Protein AF-A0A1L9SF05-F1 (afdb_monomer_lite)

Foldseek 3Di:
DDDDPPPPPDDPDDPPEVVNVVVPPPPPPPDDPPPPPVVVVVVPDDPDDDDDDDDDQQFFKKKWAWDDDDPAIATQKIWTDGPDCPVPPIDIDGYHDPPRIDMDGCVPWGFFFWWFQDDDPHTAWIWTQTPVGIHDIDGDHDPVTDIDTDGHPDDPPD

Organism: NCBI:txid1073090

Sequence (158 aa):
MRAPDATVQMQPKLVLYWKEAERHQCYRDEDICHDCKLCRFWEEDDIEFTQKVQFPSLAVKIIVSMLQWEEETYLTGLELIHQNRLTTPNTLIGYQVPGRQETVDLKGRYLQGFIVNAGYRGIHAIRPVTDKEELHWIGRPQEAERYVSLLSTHSPFK

pLDDT: mean 71.79, std 21.33, range [26.06, 95.38]

Secondary structure (DSSP, 8-state):
-PPP-------------HHHHHHT-----SS--TT-TTGGGTTT------------TTEEEEEEEEEEETTEEEEEEEEEEES-TTTSPPEEEE---TT-EEEEE-TTPPEEEEEEEEETTEEEEEEEEESS-B---EE---TTSEEEEEE-S--S--

Radius of gyration: 18.47 Å; chains: 1; bounding box: 44×30×65 Å

Structure (mmCIF, N/CA/C/O backbone):
data_AF-A0A1L9SF05-F1
#
_entry.id   AF-A0A1L9SF05-F1
#
loop_
_atom_site.group_PDB
_atom_site.id
_atom_site.type_symbol
_atom_site.label_atom_id
_atom_site.label_alt_id
_atom_site.label_comp_id
_atom_site.label_asym_id
_atom_site.label_entity_id
_atom_site.label_seq_id
_atom_site.pdbx_PDB_ins_code
_atom_site.Cartn_x
_atom_site.Cartn_y
_atom_site.Cartn_z
_atom_site.occupancy
_atom_site.B_iso_or_equiv
_atom_site.auth_seq_id
_atom_site.auth_comp_id
_atom_site.auth_asym_id
_atom_site.auth_atom_id
_atom_site.pdbx_PDB_model_num
ATOM 1 N N . MET A 1 1 ? 23.677 -6.087 39.397 1.00 38.56 1 MET A N 1
ATOM 2 C CA . MET A 1 1 ? 24.017 -6.217 37.964 1.00 38.56 1 MET A CA 1
ATOM 3 C C . MET A 1 1 ? 22.844 -5.660 37.168 1.00 38.56 1 MET A C 1
ATOM 5 O O . MET A 1 1 ? 21.746 -6.170 37.336 1.00 38.56 1 MET A O 1
ATOM 9 N N . ARG A 1 2 ? 23.024 -4.555 36.430 1.00 36.41 2 ARG A N 1
ATOM 10 C CA . ARG A 1 2 ? 21.990 -3.972 35.551 1.00 36.41 2 ARG A CA 1
ATOM 11 C C . ARG A 1 2 ? 22.196 -4.522 34.141 1.00 36.41 2 ARG A C 1
ATOM 13 O O . ARG A 1 2 ? 23.321 -4.484 33.653 1.00 36.41 2 ARG A O 1
ATOM 20 N N . ALA A 1 3 ? 21.134 -5.039 33.532 1.00 31.78 3 ALA A N 1
ATOM 21 C CA . ALA A 1 3 ? 21.129 -5.406 32.121 1.00 31.78 3 ALA A CA 1
ATOM 22 C C . ALA A 1 3 ? 21.342 -4.149 31.253 1.00 31.78 3 ALA A C 1
ATOM 24 O O . ALA A 1 3 ? 20.863 -3.077 31.639 1.00 31.78 3 ALA A O 1
ATOM 25 N N . PRO A 1 4 ? 22.057 -4.241 30.119 1.00 33.97 4 PRO A N 1
ATOM 26 C CA . PRO A 1 4 ? 22.160 -3.130 29.190 1.00 33.97 4 PRO A CA 1
ATOM 27 C C . PRO A 1 4 ? 20.812 -2.924 28.491 1.00 33.97 4 PRO A C 1
ATOM 29 O O . PRO A 1 4 ? 20.285 -3.820 27.834 1.00 33.97 4 PRO A O 1
ATOM 32 N N . ASP A 1 5 ? 20.272 -1.724 28.671 1.00 36.44 5 ASP A N 1
ATOM 33 C CA . ASP A 1 5 ? 19.088 -1.205 27.999 1.00 36.44 5 ASP A CA 1
ATOM 34 C C . ASP A 1 5 ? 19.461 -0.872 26.546 1.00 36.44 5 ASP A C 1
ATOM 36 O O . ASP A 1 5 ? 19.979 0.202 26.233 1.00 36.44 5 ASP A O 1
ATOM 40 N N . ALA A 1 6 ? 19.312 -1.854 25.657 1.00 31.19 6 ALA A N 1
ATOM 41 C CA . ALA A 1 6 ? 19.576 -1.696 24.233 1.00 31.19 6 ALA A CA 1
ATOM 42 C C . ALA A 1 6 ? 18.343 -1.113 23.532 1.00 31.19 6 ALA A C 1
ATOM 44 O O . ALA A 1 6 ? 17.694 -1.770 22.717 1.00 31.19 6 ALA A O 1
ATOM 45 N N . THR A 1 7 ? 18.032 0.149 23.822 1.00 29.03 7 THR A N 1
ATOM 46 C CA . THR A 1 7 ? 17.186 0.965 22.942 1.00 29.03 7 THR A CA 1
ATOM 47 C C . THR A 1 7 ? 17.966 1.240 21.658 1.00 29.03 7 THR A C 1
ATOM 49 O O . THR A 1 7 ? 18.677 2.235 21.530 1.00 29.03 7 THR A O 1
ATOM 52 N N . VAL A 1 8 ? 17.874 0.324 20.693 1.00 30.45 8 VAL A N 1
ATOM 53 C CA . VAL A 1 8 ? 18.334 0.570 19.325 1.00 30.45 8 VAL A CA 1
ATOM 54 C C . VAL A 1 8 ? 17.354 1.562 18.702 1.00 30.45 8 VAL A C 1
ATOM 56 O O . VAL A 1 8 ? 16.314 1.184 18.166 1.00 30.45 8 VAL A O 1
ATOM 59 N N . GLN A 1 9 ? 17.668 2.854 18.800 1.00 29.12 9 GLN A N 1
ATOM 60 C CA . GLN A 1 9 ? 17.054 3.861 17.943 1.00 29.12 9 GLN A CA 1
ATOM 61 C C . GLN A 1 9 ? 17.504 3.578 16.508 1.00 29.12 9 GLN A C 1
ATOM 63 O O . GLN A 1 9 ? 18.633 3.879 16.122 1.00 29.12 9 GLN A O 1
ATOM 68 N N . MET A 1 10 ? 16.625 2.958 15.719 1.00 26.06 10 MET A N 1
ATOM 69 C CA . MET A 1 10 ? 16.824 2.852 14.279 1.00 26.06 10 MET A CA 1
ATOM 70 C C . MET A 1 10 ? 16.727 4.258 13.691 1.00 26.06 10 MET A C 1
ATOM 72 O O . MET A 1 10 ? 15.668 4.885 13.723 1.00 26.06 10 MET A O 1
ATOM 76 N N . GLN A 1 11 ? 17.845 4.763 13.174 1.00 26.62 11 GLN A N 1
ATOM 77 C CA . GLN A 1 11 ? 17.827 5.971 12.364 1.00 26.62 11 GLN A CA 1
ATOM 78 C C . GLN A 1 11 ? 17.012 5.689 11.093 1.00 26.62 11 GLN A C 1
ATOM 80 O O . GLN A 1 11 ? 17.248 4.659 10.454 1.00 26.62 11 GLN A O 1
ATOM 85 N N . PRO A 1 12 ? 16.059 6.556 10.708 1.00 31.19 12 PRO A N 1
ATOM 86 C CA . PRO A 1 12 ? 15.381 6.428 9.427 1.00 31.19 12 PRO A CA 1
ATOM 87 C C . PRO A 1 12 ? 16.431 6.577 8.322 1.00 31.19 12 PRO A C 1
ATOM 89 O O . PRO A 1 12 ? 16.943 7.665 8.061 1.00 31.19 12 PRO A O 1
ATOM 92 N N . LYS A 1 13 ? 16.806 5.453 7.712 1.00 41.16 13 LYS A N 1
ATOM 93 C CA . LYS A 1 13 ? 17.724 5.423 6.577 1.00 41.16 13 LYS A CA 1
ATOM 94 C C . LYS A 1 13 ? 16.946 5.971 5.378 1.00 41.16 13 LYS A C 1
ATOM 96 O O . LYS A 1 13 ? 15.992 5.332 4.962 1.00 41.16 13 LYS A O 1
ATOM 101 N N . LEU A 1 14 ? 17.327 7.177 4.941 1.00 41.16 14 LEU A N 1
ATOM 102 C CA . LEU A 1 14 ? 16.878 7.929 3.757 1.00 41.16 14 LEU A CA 1
ATOM 103 C C . LEU A 1 14 ? 15.402 7.755 3.356 1.00 41.16 14 LEU A C 1
ATOM 105 O O . LEU A 1 14 ? 15.003 6.758 2.766 1.00 41.16 14 LEU A O 1
ATOM 109 N N . VAL A 1 15 ? 14.610 8.809 3.566 1.00 43.03 15 VAL A N 1
ATOM 110 C CA . VAL A 1 15 ? 13.360 8.994 2.819 1.00 43.03 15 VAL A CA 1
ATOM 111 C C . VAL A 1 15 ? 13.741 9.111 1.344 1.00 43.03 15 VAL A C 1
ATOM 113 O O . VAL A 1 15 ? 14.274 10.140 0.934 1.00 43.03 15 VAL A O 1
ATOM 116 N N . LEU A 1 16 ? 13.522 8.053 0.562 1.00 48.50 16 LEU A N 1
ATOM 117 C CA . LEU A 1 16 ? 13.689 8.101 -0.887 1.00 48.50 16 LEU A CA 1
ATOM 118 C C . LEU A 1 16 ? 12.661 9.090 -1.439 1.00 48.50 16 LEU A C 1
ATOM 120 O O . LEU A 1 16 ? 11.455 8.832 -1.430 1.00 48.50 16 LEU A O 1
ATOM 124 N N . TYR A 1 17 ? 13.128 10.257 -1.879 1.00 55.56 17 TYR A N 1
ATOM 125 C CA . TYR A 1 17 ? 12.264 11.219 -2.540 1.00 55.56 17 TYR A CA 1
ATOM 126 C C . TYR A 1 17 ? 11.927 10.679 -3.926 1.00 55.56 17 TYR A C 1
ATOM 128 O O . TYR A 1 17 ? 12.812 10.365 -4.716 1.00 55.56 17 TYR A O 1
ATOM 136 N N . TRP A 1 18 ? 10.641 10.623 -4.265 1.00 49.56 18 TRP A N 1
ATOM 137 C CA . TRP A 1 18 ? 10.187 10.143 -5.574 1.00 49.56 18 TRP A CA 1
ATOM 138 C C . TRP A 1 18 ? 10.841 10.877 -6.752 1.00 49.56 18 TRP A C 1
ATOM 140 O O . TRP A 1 18 ? 11.011 10.287 -7.807 1.00 49.56 18 TRP A O 1
ATOM 150 N N . LYS A 1 19 ? 11.254 12.142 -6.571 1.00 47.16 19 LYS A N 1
ATOM 151 C CA . LYS A 1 19 ? 11.990 12.918 -7.584 1.00 47.16 19 LYS A CA 1
ATOM 152 C C . LYS A 1 19 ? 13.406 12.409 -7.822 1.00 47.16 19 LYS A C 1
ATOM 154 O O . LYS A 1 19 ? 13.938 12.606 -8.907 1.00 47.16 19 LYS A O 1
ATOM 159 N N . GLU A 1 20 ? 14.035 11.816 -6.815 1.00 54.19 20 GLU A N 1
ATOM 160 C CA . GLU A 1 20 ? 15.304 11.115 -6.994 1.00 54.19 20 GLU A CA 1
ATOM 161 C C . GLU A 1 20 ? 15.018 9.831 -7.775 1.00 54.19 20 GLU A C 1
ATOM 163 O O . GLU A 1 20 ? 15.521 9.690 -8.882 1.00 54.19 20 GLU A O 1
ATOM 168 N N . ALA A 1 21 ? 14.074 8.999 -7.321 1.00 50.03 21 ALA A N 1
ATOM 169 C CA . ALA A 1 21 ? 13.672 7.774 -8.024 1.00 50.03 21 ALA A CA 1
ATOM 170 C C . ALA A 1 21 ? 13.247 7.996 -9.497 1.00 50.03 21 ALA A C 1
ATOM 172 O O . ALA A 1 21 ? 13.621 7.218 -10.368 1.00 50.03 21 ALA A O 1
ATOM 173 N N . GLU A 1 22 ? 12.518 9.073 -9.805 1.00 49.53 22 GLU A N 1
ATOM 174 C CA . GLU A 1 22 ? 12.077 9.414 -11.166 1.00 49.53 22 GLU A CA 1
ATOM 175 C C . GLU A 1 22 ? 13.229 9.921 -12.047 1.00 49.53 22 GLU A C 1
ATOM 177 O O . GLU A 1 22 ? 13.329 9.548 -13.213 1.00 49.53 22 GLU A O 1
ATOM 182 N N . ARG A 1 23 ? 14.169 10.700 -11.490 1.00 51.16 23 ARG A N 1
ATOM 183 C CA . ARG A 1 23 ? 15.414 11.067 -12.195 1.00 51.16 23 ARG A CA 1
ATOM 184 C C . ARG A 1 23 ? 16.301 9.856 -12.495 1.00 51.16 23 ARG A C 1
ATOM 186 O O . ARG A 1 23 ? 17.227 9.976 -13.293 1.00 51.16 23 ARG A O 1
ATOM 193 N N . HIS A 1 24 ? 16.045 8.722 -11.849 1.00 49.59 24 HIS A N 1
ATOM 194 C CA . HIS A 1 24 ? 16.765 7.464 -12.034 1.00 49.59 24 HIS A CA 1
ATOM 195 C C . HIS A 1 24 ? 16.074 6.507 -13.012 1.00 49.59 24 HIS A C 1
ATOM 197 O O . HIS A 1 24 ? 16.495 5.359 -13.129 1.00 49.59 24 HIS A O 1
ATOM 203 N N . GLN A 1 25 ? 15.068 6.969 -13.766 1.00 47.38 25 GLN A N 1
ATOM 204 C CA . GLN A 1 25 ? 14.593 6.278 -14.964 1.00 47.38 25 GLN A CA 1
ATOM 205 C C . GLN A 1 25 ? 15.678 6.362 -16.055 1.00 47.38 25 GLN A C 1
ATOM 207 O O . GLN A 1 25 ? 15.607 7.181 -16.968 1.00 47.38 25 GLN A O 1
ATOM 212 N N . CYS A 1 26 ? 16.738 5.556 -15.912 1.00 49.84 26 CYS A N 1
ATOM 213 C CA . CYS A 1 26 ? 17.734 5.303 -16.954 1.00 49.84 26 CYS A CA 1
ATOM 214 C C . CYS A 1 26 ? 16.951 4.702 -18.146 1.00 49.84 26 CYS A C 1
ATOM 216 O O . CYS A 1 26 ? 16.580 3.529 -18.114 1.00 49.84 26 CYS A O 1
ATOM 218 N N . TYR A 1 27 ? 16.620 5.524 -19.152 1.00 47.25 27 TYR A N 1
ATOM 219 C CA . TYR A 1 27 ? 16.002 5.056 -20.394 1.00 47.25 27 TYR A CA 1
ATOM 220 C C . TYR A 1 27 ? 16.953 4.041 -21.024 1.00 47.25 27 TYR A C 1
ATOM 222 O O . TYR A 1 27 ? 18.101 4.359 -21.325 1.00 47.25 27 TYR A O 1
ATOM 230 N N . ARG A 1 28 ? 16.474 2.809 -21.192 1.00 42.91 28 ARG A N 1
ATOM 231 C CA . ARG A 1 28 ? 17.134 1.749 -21.960 1.00 42.91 28 ARG A CA 1
ATOM 232 C C . ARG A 1 28 ? 16.995 2.026 -23.466 1.00 42.91 28 ARG A C 1
ATOM 234 O O . ARG A 1 28 ? 16.634 1.135 -24.217 1.00 42.91 28 ARG A O 1
ATOM 241 N N . ASP A 1 29 ? 17.246 3.254 -23.908 1.00 44.16 29 ASP A N 1
ATOM 242 C CA . ASP A 1 29 ? 17.631 3.425 -25.306 1.00 44.16 29 ASP A CA 1
ATOM 243 C C . ASP A 1 29 ? 19.092 2.992 -25.406 1.00 44.16 29 ASP A C 1
ATOM 245 O O . ASP A 1 29 ? 19.883 3.235 -24.496 1.00 44.16 29 ASP A O 1
ATOM 249 N N . GLU A 1 30 ? 19.406 2.255 -26.463 1.00 49.00 30 GLU A N 1
ATOM 250 C CA . GLU A 1 30 ? 20.530 1.321 -26.621 1.00 49.00 30 GLU A CA 1
ATOM 251 C C . GLU A 1 30 ? 21.951 1.914 -26.476 1.00 49.00 30 GLU A C 1
ATOM 253 O O . GLU A 1 30 ? 22.934 1.192 -26.621 1.00 49.00 30 GLU A O 1
ATOM 258 N N . ASP A 1 31 ? 22.082 3.179 -26.083 1.00 46.06 31 ASP A N 1
ATOM 259 C CA . ASP A 1 31 ? 23.341 3.840 -25.764 1.00 46.06 31 ASP A CA 1
ATOM 260 C C . ASP A 1 31 ? 23.485 4.042 -24.251 1.00 46.06 31 ASP A C 1
ATOM 262 O O . ASP A 1 31 ? 23.101 5.044 -2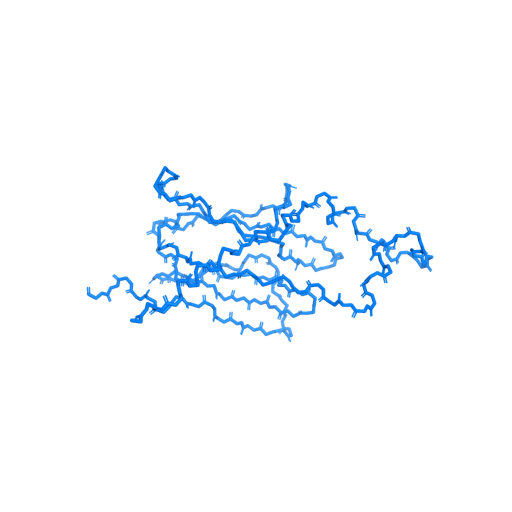3.650 1.00 46.06 31 ASP A O 1
ATOM 266 N N . ILE A 1 32 ? 24.049 3.002 -23.646 1.00 48.69 32 ILE A N 1
ATOM 267 C CA . ILE A 1 32 ? 24.717 2.916 -22.348 1.00 48.69 32 ILE A CA 1
ATOM 268 C C . ILE A 1 32 ? 24.745 4.229 -21.542 1.00 48.69 32 ILE A C 1
ATOM 270 O O . ILE A 1 32 ? 25.499 5.162 -21.831 1.00 48.69 32 ILE A O 1
ATOM 274 N N . CYS A 1 33 ? 24.005 4.252 -20.430 1.00 49.97 33 CYS A N 1
ATOM 275 C CA . CYS A 1 33 ? 24.065 5.316 -19.430 1.00 49.97 33 CYS A CA 1
ATOM 276 C C . CYS A 1 33 ? 25.397 5.269 -18.648 1.00 49.97 33 CYS A C 1
ATOM 278 O O . CYS A 1 33 ? 25.444 4.908 -17.473 1.00 49.97 33 CYS A O 1
ATOM 280 N N . HIS A 1 34 ? 26.505 5.611 -19.306 1.00 48.34 34 HIS A N 1
ATOM 281 C CA . HIS A 1 34 ? 27.848 5.585 -18.721 1.00 48.34 34 HIS A CA 1
ATOM 282 C C . HIS A 1 34 ? 28.090 6.690 -17.678 1.00 48.34 34 HIS A C 1
ATOM 284 O O . HIS A 1 34 ? 29.008 6.560 -16.868 1.00 48.34 34 HIS A O 1
ATOM 290 N N . ASP A 1 35 ? 27.263 7.740 -17.658 1.00 48.44 35 ASP A N 1
ATOM 291 C CA . ASP A 1 35 ? 27.476 8.928 -16.816 1.00 48.44 35 ASP A CA 1
ATOM 292 C C . ASP A 1 35 ? 26.553 9.029 -15.594 1.00 48.44 35 ASP A C 1
ATOM 294 O O . ASP A 1 35 ? 26.734 9.894 -14.729 1.00 48.44 35 ASP A O 1
ATOM 298 N N . CYS A 1 36 ? 25.587 8.119 -15.442 1.00 53.75 36 CYS A N 1
ATOM 299 C CA . CYS A 1 36 ? 24.856 8.037 -14.189 1.00 53.75 36 CYS A CA 1
ATOM 300 C C . CYS A 1 36 ? 25.739 7.318 -13.163 1.00 53.75 36 CYS A C 1
ATOM 302 O O . CYS A 1 36 ? 25.766 6.089 -13.091 1.00 53.75 36 CYS A O 1
ATOM 304 N N . LYS A 1 37 ? 26.437 8.095 -12.320 1.00 47.66 37 LYS A N 1
ATOM 305 C CA . LYS A 1 37 ? 27.180 7.582 -11.149 1.00 47.66 37 LYS A CA 1
ATOM 306 C C . LYS A 1 37 ? 26.370 6.590 -10.307 1.00 47.66 37 LYS A C 1
ATOM 308 O O . LYS A 1 37 ? 26.981 5.795 -9.609 1.00 47.66 37 LYS A O 1
ATOM 313 N N . LEU A 1 38 ? 25.036 6.640 -10.369 1.00 46.94 38 LEU A N 1
ATOM 314 C CA . LEU A 1 38 ? 24.129 5.725 -9.681 1.00 46.94 38 LEU A CA 1
ATOM 315 C C . LEU A 1 38 ? 23.802 4.462 -10.492 1.00 46.94 38 LEU A C 1
ATOM 317 O O . LEU A 1 38 ? 23.754 3.411 -9.878 1.00 46.94 38 LEU A O 1
ATOM 321 N N . CYS A 1 39 ? 23.678 4.499 -11.828 1.00 49.66 39 CYS A N 1
ATOM 322 C CA . CYS A 1 39 ? 23.447 3.279 -12.630 1.00 49.66 39 CYS A CA 1
ATOM 323 C C . CYS A 1 39 ? 24.678 2.332 -12.581 1.00 49.66 39 CYS A C 1
ATOM 325 O O . CYS A 1 39 ? 24.524 1.124 -12.709 1.00 49.66 39 CYS A O 1
ATOM 327 N N . ARG A 1 40 ? 25.876 2.840 -12.234 1.00 45.19 40 ARG A N 1
ATOM 328 C CA . ARG A 1 40 ? 27.069 2.022 -11.914 1.00 45.19 40 ARG A CA 1
ATOM 329 C C . ARG A 1 40 ? 26.996 1.270 -10.572 1.00 45.19 40 ARG A C 1
ATOM 331 O O . ARG A 1 40 ? 27.755 0.335 -10.379 1.00 45.19 40 ARG A O 1
ATOM 338 N N . PHE A 1 41 ? 26.112 1.674 -9.654 1.00 46.97 41 PHE A N 1
ATOM 339 C CA . PHE A 1 41 ? 25.862 0.954 -8.393 1.00 46.97 41 PHE A CA 1
ATOM 340 C C . PHE A 1 41 ? 24.811 -0.155 -8.541 1.00 46.97 41 PHE A C 1
ATOM 342 O O . PHE A 1 41 ? 24.641 -0.950 -7.625 1.00 46.97 41 PHE A O 1
ATOM 349 N N . TRP A 1 42 ? 24.096 -0.210 -9.670 1.00 46.66 42 TRP A N 1
ATOM 350 C CA . TRP A 1 42 ? 22.983 -1.145 -9.870 1.00 46.66 42 TRP A CA 1
ATOM 351 C C . TRP A 1 42 ? 23.435 -2.531 -10.347 1.00 46.66 42 TRP A C 1
ATOM 353 O O . TRP A 1 42 ? 22.612 -3.436 -10.419 1.00 46.66 42 TRP A O 1
ATOM 363 N N . GLU A 1 43 ? 24.717 -2.710 -10.679 1.00 45.53 43 GLU A N 1
ATOM 364 C CA . GLU A 1 43 ? 25.255 -4.018 -11.075 1.00 45.53 43 GLU A CA 1
ATOM 365 C C . GLU A 1 43 ? 25.733 -4.868 -9.891 1.00 45.53 43 GLU A C 1
ATOM 367 O O . GLU A 1 43 ? 25.908 -6.07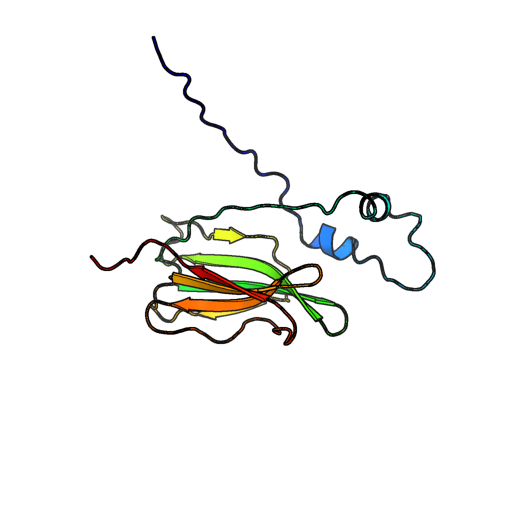0 -10.071 1.00 45.53 43 GLU A O 1
ATOM 372 N N . GLU A 1 44 ? 25.918 -4.298 -8.693 1.00 44.09 44 GLU A N 1
ATOM 373 C CA . GLU A 1 44 ? 26.571 -5.036 -7.598 1.00 44.09 44 GLU A CA 1
ATOM 374 C C . GLU A 1 44 ? 25.746 -5.201 -6.318 1.00 44.09 44 GLU A C 1
ATOM 376 O O . GLU A 1 44 ? 26.000 -6.165 -5.607 1.00 44.09 44 GLU A O 1
ATOM 381 N N . ASP A 1 45 ? 24.715 -4.392 -6.050 1.00 46.47 45 ASP A N 1
ATOM 382 C CA . ASP A 1 45 ? 23.873 -4.589 -4.864 1.00 46.47 45 ASP A CA 1
ATOM 383 C C . ASP A 1 45 ? 22.420 -4.176 -5.140 1.00 46.47 45 ASP A C 1
ATOM 385 O O . ASP A 1 45 ? 22.110 -2.988 -5.277 1.00 46.47 45 ASP A O 1
ATOM 389 N N . ASP A 1 46 ? 21.501 -5.147 -5.169 1.00 52.19 46 ASP A N 1
ATOM 390 C CA . ASP A 1 46 ? 20.077 -4.860 -4.996 1.00 52.19 46 ASP A CA 1
ATOM 391 C C . ASP A 1 46 ? 19.924 -4.103 -3.667 1.00 52.19 46 ASP A C 1
ATOM 393 O O . ASP A 1 46 ? 20.163 -4.647 -2.585 1.00 52.19 46 ASP A O 1
ATOM 397 N N . ILE A 1 47 ? 19.577 -2.812 -3.724 1.00 52.25 47 ILE A N 1
ATOM 398 C CA . ILE A 1 47 ? 19.363 -2.018 -2.510 1.00 52.25 47 ILE A CA 1
ATOM 399 C C . ILE A 1 47 ? 18.050 -2.485 -1.881 1.00 52.25 47 ILE A C 1
ATOM 401 O O . ILE A 1 47 ? 16.972 -1.947 -2.140 1.00 52.25 47 ILE A O 1
ATOM 405 N N . GLU A 1 48 ? 18.145 -3.496 -1.025 1.00 55.28 48 GLU A N 1
ATOM 406 C CA . GLU A 1 48 ? 17.017 -3.986 -0.252 1.00 55.28 48 GLU A CA 1
ATOM 407 C C . GLU A 1 48 ? 16.714 -3.020 0.899 1.00 55.28 48 GLU A C 1
ATOM 409 O O . GLU A 1 48 ? 17.457 -2.892 1.878 1.00 55.28 48 GLU A O 1
ATOM 414 N N . PHE A 1 49 ? 15.575 -2.337 0.805 1.00 56.38 49 PHE A N 1
ATOM 415 C CA . PHE A 1 49 ? 15.021 -1.586 1.922 1.00 56.38 49 PHE A CA 1
ATOM 416 C C . PHE A 1 49 ? 13.944 -2.414 2.617 1.00 56.38 49 PHE A C 1
ATOM 418 O O . PHE A 1 49 ? 12.873 -2.664 2.068 1.00 56.38 49 PHE A O 1
ATOM 425 N N . THR A 1 50 ? 14.208 -2.812 3.862 1.00 63.34 50 THR A N 1
ATOM 426 C CA . THR A 1 50 ? 13.198 -3.459 4.705 1.00 63.34 50 THR A CA 1
ATOM 427 C C . THR A 1 50 ? 12.602 -2.447 5.670 1.00 63.34 50 THR A C 1
ATOM 429 O O . THR A 1 50 ? 13.285 -1.950 6.567 1.00 63.34 50 THR A O 1
ATOM 432 N N . GLN A 1 51 ? 11.298 -2.210 5.550 1.00 63.97 51 GLN A N 1
ATOM 433 C CA . GLN A 1 51 ? 10.523 -1.483 6.549 1.00 63.97 51 GLN A CA 1
ATOM 434 C C . GLN A 1 51 ? 9.597 -2.446 7.283 1.00 63.97 51 GLN A C 1
ATOM 436 O O . GLN A 1 51 ? 8.870 -3.223 6.667 1.00 63.97 51 GLN A O 1
ATOM 441 N N . LYS A 1 52 ? 9.595 -2.373 8.614 1.00 69.00 52 LYS A N 1
ATOM 442 C CA . LYS A 1 52 ? 8.603 -3.052 9.448 1.00 69.00 52 LYS A CA 1
ATOM 443 C C . LYS A 1 52 ? 7.636 -2.018 9.981 1.00 69.00 52 LYS A C 1
ATOM 445 O O . LYS A 1 52 ? 8.053 -1.015 10.555 1.00 69.00 52 LYS A O 1
ATOM 450 N N . VAL A 1 53 ? 6.354 -2.282 9.800 1.00 67.38 53 VAL A N 1
ATOM 451 C CA . VAL A 1 53 ? 5.287 -1.388 10.226 1.00 67.38 53 VAL A CA 1
ATOM 452 C C . VAL A 1 53 ? 4.262 -2.179 11.017 1.00 67.38 53 VAL A C 1
ATOM 454 O O . VAL A 1 53 ? 3.864 -3.271 10.622 1.00 67.38 53 VAL A O 1
ATOM 457 N N . GLN A 1 54 ? 3.853 -1.624 12.155 1.00 69.81 54 GLN A N 1
ATOM 458 C CA . GLN A 1 54 ? 2.682 -2.103 12.875 1.00 69.81 54 GLN A CA 1
ATOM 459 C C . GLN A 1 54 ? 1.452 -1.460 12.253 1.00 69.81 54 GLN A C 1
ATOM 461 O O . GLN A 1 54 ? 1.429 -0.245 12.079 1.00 69.81 54 GLN A O 1
ATOM 466 N N . PHE A 1 55 ? 0.453 -2.272 11.921 1.00 67.62 55 PHE A N 1
ATOM 467 C CA . PHE A 1 55 ? -0.808 -1.816 11.352 1.00 67.62 55 PHE A CA 1
ATOM 468 C C . PHE A 1 55 ? -1.806 -1.542 12.482 1.00 67.62 55 PHE A C 1
ATOM 470 O O . PHE A 1 55 ? -2.307 -2.494 13.084 1.00 67.62 55 PHE A O 1
ATOM 477 N N . PRO A 1 56 ? -2.119 -0.275 12.806 1.00 65.06 56 PRO A N 1
ATOM 478 C CA . PRO A 1 56 ? -3.237 0.017 13.686 1.00 65.06 56 PRO A CA 1
AT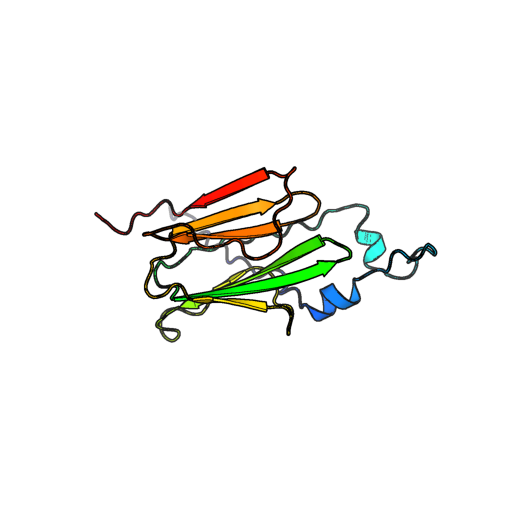OM 479 C C . PRO A 1 56 ? -4.523 -0.402 12.972 1.00 65.06 56 PRO A C 1
ATOM 481 O O . PRO A 1 56 ? -4.736 -0.040 11.814 1.00 65.06 56 PRO A O 1
ATOM 484 N N . SER A 1 57 ? -5.413 -1.111 13.665 1.00 67.62 57 SER A N 1
ATOM 485 C CA . SER A 1 57 ? -6.711 -1.532 13.115 1.00 67.62 57 SER A CA 1
ATOM 486 C C . SER A 1 57 ? -7.628 -0.358 12.730 1.00 67.62 57 SER A C 1
ATOM 488 O O . SER A 1 57 ? -8.646 -0.565 12.085 1.00 67.62 57 SER A O 1
ATOM 490 N N . LEU A 1 58 ? -7.270 0.878 13.094 1.00 81.88 58 LEU A N 1
ATOM 491 C CA . LEU A 1 58 ? -8.069 2.097 12.922 1.00 81.88 58 LEU A CA 1
ATOM 492 C C . LEU A 1 58 ? -7.832 2.830 11.589 1.00 81.88 58 LEU A C 1
ATOM 494 O O . LEU A 1 58 ? -8.237 3.991 11.440 1.00 81.88 58 LEU A O 1
ATOM 498 N N . ALA A 1 59 ? -7.171 2.180 10.629 1.00 87.50 59 ALA A N 1
ATOM 499 C CA . ALA A 1 59 ? -7.074 2.707 9.277 1.00 87.50 59 ALA A CA 1
ATOM 500 C C . ALA A 1 59 ? -8.482 2.821 8.668 1.00 87.50 59 ALA A C 1
ATOM 502 O O . ALA A 1 59 ? -9.276 1.886 8.728 1.00 87.50 59 ALA A O 1
ATOM 503 N N . VAL A 1 60 ? -8.786 3.971 8.070 1.00 92.06 60 VAL A N 1
ATOM 504 C CA . VAL A 1 60 ? -10.062 4.247 7.388 1.00 92.06 60 VAL A CA 1
ATOM 505 C C . VAL A 1 60 ? -9.899 4.356 5.880 1.00 92.06 60 VAL A C 1
ATOM 507 O O . VAL A 1 60 ? -10.850 4.121 5.138 1.00 92.06 60 VAL A O 1
ATOM 510 N N . LYS A 1 61 ? -8.699 4.712 5.412 1.00 94.06 61 LYS A N 1
ATOM 511 C CA . LYS A 1 61 ? -8.368 4.770 3.989 1.00 94.06 61 LYS A CA 1
ATOM 512 C C . LYS A 1 61 ? -6.956 4.277 3.752 1.00 94.06 61 LYS A C 1
ATOM 514 O O . LYS A 1 61 ? -6.091 4.379 4.621 1.00 94.06 61 LYS A O 1
ATOM 519 N N . ILE A 1 62 ? -6.744 3.800 2.541 1.00 94.25 62 ILE A N 1
ATOM 520 C CA . ILE A 1 62 ? -5.460 3.370 2.023 1.00 94.25 62 ILE A CA 1
ATOM 521 C C . ILE A 1 62 ? -5.189 4.213 0.784 1.00 94.25 62 ILE A C 1
ATOM 523 O O . ILE A 1 62 ? -6.045 4.302 -0.091 1.00 94.25 62 ILE A O 1
ATOM 527 N N . ILE A 1 63 ? -4.025 4.844 0.711 1.00 94.94 63 ILE A N 1
ATOM 528 C CA . ILE A 1 63 ? -3.537 5.497 -0.501 1.00 94.94 63 ILE A CA 1
ATOM 529 C C . ILE A 1 63 ? -2.362 4.682 -1.003 1.00 94.94 63 ILE A C 1
ATOM 531 O O . ILE A 1 63 ? -1.417 4.411 -0.269 1.00 94.94 63 ILE A O 1
ATOM 535 N N . VAL A 1 64 ? -2.422 4.288 -2.259 1.00 95.31 64 VAL A N 1
ATOM 536 C CA . VAL A 1 64 ? -1.444 3.417 -2.886 1.00 95.31 64 VAL A CA 1
ATOM 537 C C . VAL A 1 64 ? -0.761 4.192 -3.994 1.00 95.31 64 VAL A C 1
ATOM 539 O O . VAL A 1 64 ? -1.431 4.711 -4.879 1.00 95.31 64 VAL A O 1
ATOM 542 N N . SER A 1 65 ? 0.561 4.313 -3.928 1.00 94.12 65 SER A N 1
ATOM 543 C CA . SER A 1 65 ? 1.362 4.986 -4.951 1.00 94.12 65 SER A CA 1
ATOM 544 C C . SER A 1 65 ? 1.921 3.974 -5.934 1.00 94.12 65 SER A C 1
ATOM 546 O O . SER A 1 65 ? 2.442 2.931 -5.531 1.00 94.12 65 SER A O 1
ATOM 548 N N . MET A 1 66 ? 1.797 4.290 -7.218 1.00 93.00 66 MET A N 1
ATOM 549 C CA . MET A 1 66 ? 2.121 3.380 -8.306 1.00 93.00 66 MET A CA 1
ATOM 550 C C . MET A 1 66 ? 2.990 4.058 -9.358 1.00 93.00 66 MET A C 1
ATOM 552 O O . MET A 1 66 ? 2.900 5.259 -9.615 1.00 93.00 66 MET A O 1
ATOM 556 N N . LEU A 1 67 ? 3.806 3.252 -10.019 1.00 91.06 67 LEU A N 1
ATOM 557 C CA . LEU A 1 67 ? 4.590 3.623 -11.176 1.00 91.06 67 LEU A CA 1
ATOM 558 C C . LEU A 1 67 ? 4.249 2.662 -12.312 1.00 91.06 67 LEU A C 1
ATOM 560 O O . LEU A 1 67 ? 4.366 1.452 -12.157 1.00 91.06 67 LEU A O 1
ATOM 564 N N . GLN A 1 68 ? 3.843 3.206 -13.454 1.00 86.25 68 GLN A N 1
ATOM 565 C CA . GLN A 1 68 ? 3.821 2.446 -14.697 1.00 86.25 68 GLN A CA 1
ATOM 566 C C . GLN A 1 68 ? 5.179 2.548 -15.376 1.00 86.25 68 GLN A C 1
ATOM 568 O O . GLN A 1 68 ? 5.717 3.653 -15.516 1.00 86.25 68 GLN A O 1
ATOM 573 N N . TRP A 1 69 ? 5.694 1.395 -15.782 1.00 80.62 69 TRP A N 1
ATOM 574 C CA . TRP A 1 69 ? 6.878 1.254 -16.614 1.00 80.62 69 TRP A CA 1
ATOM 575 C C . TRP A 1 69 ? 6.559 0.232 -17.702 1.00 80.62 69 TRP A C 1
ATOM 577 O O . TRP A 1 69 ? 6.269 -0.920 -17.388 1.00 80.62 69 TRP A O 1
ATOM 587 N N . GLU A 1 70 ? 6.611 0.659 -18.965 1.00 84.94 70 GLU A N 1
ATOM 588 C CA . GLU A 1 70 ? 6.189 -0.152 -20.116 1.00 84.94 70 GLU A CA 1
ATOM 589 C C . GLU A 1 70 ? 4.758 -0.698 -19.918 1.00 84.94 70 GLU A C 1
ATOM 591 O O . GLU A 1 70 ? 3.820 0.084 -19.753 1.00 84.94 70 GLU A O 1
ATOM 596 N N . GLU A 1 71 ? 4.578 -2.019 -19.922 1.00 85.00 71 GLU A N 1
ATOM 597 C CA . GLU A 1 71 ? 3.279 -2.685 -19.752 1.00 85.00 71 GLU A CA 1
ATOM 598 C C . GLU A 1 71 ? 2.975 -3.051 -18.289 1.00 85.00 71 GLU A C 1
ATOM 600 O O . GLU A 1 71 ? 1.880 -3.532 -17.968 1.00 85.00 71 GLU A O 1
ATOM 605 N N . GLU A 1 72 ? 3.923 -2.759 -17.396 1.00 86.69 72 GLU A N 1
ATOM 606 C CA . GLU A 1 72 ? 3.921 -3.189 -16.009 1.00 86.69 72 GLU A CA 1
ATOM 607 C C . GLU A 1 72 ? 3.548 -2.072 -15.039 1.00 86.69 72 GLU A C 1
ATOM 609 O O . GLU A 1 72 ? 3.823 -0.885 -15.236 1.00 86.69 72 GLU A O 1
ATOM 614 N N . THR A 1 73 ? 2.906 -2.474 -13.944 1.00 89.88 73 THR A N 1
ATOM 615 C CA . THR A 1 73 ? 2.602 -1.593 -12.813 1.00 89.88 73 THR A CA 1
ATOM 616 C C . THR A 1 73 ? 3.427 -2.029 -11.618 1.00 89.88 73 THR A C 1
ATOM 618 O O . THR A 1 73 ? 3.431 -3.206 -11.286 1.00 89.88 73 THR A O 1
ATOM 621 N N . TYR A 1 74 ? 4.090 -1.078 -10.969 1.00 91.19 74 TYR A N 1
ATOM 622 C CA . TYR A 1 74 ? 4.872 -1.284 -9.758 1.00 91.19 74 TYR A CA 1
ATOM 623 C C . TYR A 1 74 ? 4.326 -0.417 -8.636 1.00 91.19 74 TYR A C 1
ATOM 625 O O . TYR A 1 74 ? 4.065 0.773 -8.807 1.00 91.19 74 TYR A O 1
ATOM 633 N N . LEU A 1 75 ? 4.187 -1.002 -7.460 1.00 92.56 75 LEU A N 1
ATOM 634 C CA . LEU A 1 75 ? 3.800 -0.309 -6.246 1.00 92.56 75 LEU A CA 1
ATOM 635 C C . LEU A 1 75 ? 5.034 0.278 -5.583 1.00 92.56 75 LEU A C 1
ATOM 637 O O . LEU A 1 75 ? 5.961 -0.438 -5.213 1.00 92.56 75 LEU A O 1
ATOM 641 N N . THR A 1 76 ? 5.033 1.594 -5.416 1.00 90.50 76 THR A N 1
ATOM 642 C CA . THR A 1 76 ? 6.175 2.327 -4.862 1.00 90.50 76 THR A CA 1
ATOM 643 C C . THR A 1 76 ? 5.985 2.683 -3.397 1.00 90.50 76 THR A C 1
ATOM 645 O O . THR A 1 76 ? 6.959 2.905 -2.677 1.00 90.50 76 THR A O 1
ATOM 648 N N . GLY A 1 77 ? 4.734 2.759 -2.943 1.00 91.19 77 GLY A N 1
ATOM 649 C CA . GLY A 1 77 ? 4.430 3.125 -1.572 1.00 91.19 77 GLY A CA 1
ATOM 650 C C . GLY A 1 77 ? 2.963 2.983 -1.194 1.00 91.19 77 GLY A C 1
ATOM 651 O O . GLY A 1 77 ? 2.078 2.833 -2.035 1.00 91.19 77 GLY A O 1
ATOM 652 N N . LEU A 1 78 ? 2.725 3.052 0.108 1.00 91.75 78 LEU A N 1
ATOM 653 C CA . LEU A 1 78 ? 1.440 2.879 0.764 1.00 91.75 78 LEU A CA 1
ATOM 654 C C . LEU A 1 78 ? 1.318 3.915 1.880 1.00 91.75 78 LEU A C 1
ATOM 656 O O . LEU A 1 78 ? 2.205 4.020 2.720 1.00 91.75 78 LEU A O 1
ATOM 660 N N . GLU A 1 79 ? 0.211 4.640 1.941 1.00 91.56 79 GLU A N 1
ATOM 661 C CA . GLU A 1 79 ? -0.146 5.474 3.084 1.00 91.56 79 GLU A CA 1
ATOM 662 C C . GLU A 1 79 ? -1.450 4.973 3.704 1.00 91.56 79 GLU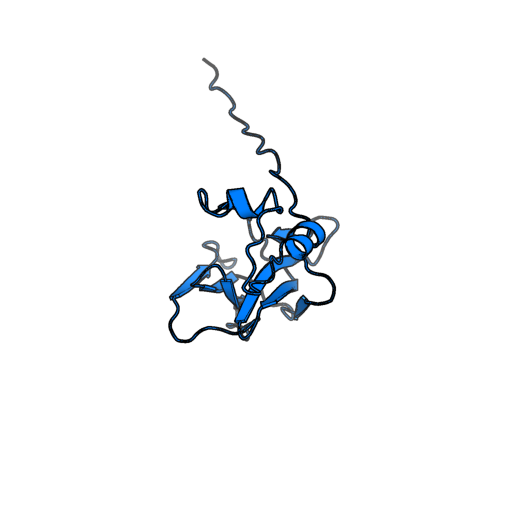 A C 1
ATOM 664 O O . GLU A 1 79 ? -2.483 4.872 3.042 1.00 91.56 79 GLU A O 1
ATOM 669 N N . LEU A 1 80 ? -1.413 4.674 4.997 1.00 90.62 80 LEU A N 1
ATOM 670 C CA . LEU A 1 80 ? -2.592 4.336 5.780 1.00 90.62 80 LEU A CA 1
ATOM 671 C C . LEU A 1 80 ? -3.074 5.571 6.518 1.00 90.62 80 LEU A C 1
ATOM 673 O O . LEU A 1 80 ? -2.361 6.140 7.349 1.00 90.62 80 LEU A O 1
ATOM 677 N N . ILE A 1 81 ? -4.304 5.963 6.213 1.00 91.06 81 ILE A N 1
ATOM 678 C CA . ILE A 1 81 ? -4.963 7.104 6.827 1.00 91.06 81 ILE A CA 1
ATOM 679 C C . ILE A 1 81 ? -5.774 6.611 8.014 1.00 91.06 81 ILE A C 1
ATOM 681 O O . ILE A 1 81 ? -6.689 5.804 7.842 1.00 91.06 81 ILE A O 1
ATOM 685 N N . HIS A 1 82 ? -5.486 7.140 9.199 1.00 88.88 82 HIS A N 1
ATOM 686 C CA . HIS A 1 82 ? -6.195 6.783 10.431 1.00 88.88 82 HIS A CA 1
ATOM 687 C C . HIS A 1 82 ? -7.319 7.765 10.742 1.00 88.88 82 HIS A C 1
ATOM 689 O O . HIS A 1 82 ? -7.247 8.946 10.391 1.00 88.88 82 HIS A O 1
ATOM 695 N N . GLN A 1 83 ? -8.362 7.275 11.419 1.00 84.44 83 GLN A N 1
ATOM 696 C CA . GLN A 1 83 ? -9.541 8.077 11.764 1.00 84.44 83 GLN A CA 1
ATOM 697 C C . GLN A 1 83 ? -9.194 9.312 12.611 1.00 84.44 83 GLN A C 1
ATOM 699 O O . GLN A 1 83 ? -9.717 10.396 12.364 1.00 84.44 83 GLN A O 1
ATOM 704 N N . ASN A 1 84 ? -8.301 9.160 13.594 1.00 82.56 84 ASN A N 1
ATOM 705 C CA . ASN A 1 84 ? -7.853 10.249 14.457 1.00 82.56 84 ASN A CA 1
ATOM 706 C C . ASN A 1 84 ? -6.363 10.528 14.246 1.00 82.56 84 ASN A C 1
ATOM 708 O O . ASN A 1 84 ? -5.505 9.978 14.935 1.00 82.56 84 ASN A O 1
ATOM 712 N N . ARG A 1 85 ? -6.066 11.432 13.309 1.00 75.81 85 ARG A N 1
ATOM 713 C CA . ARG A 1 85 ? -4.690 11.831 12.978 1.00 75.81 85 ARG A CA 1
ATOM 714 C C . ARG A 1 85 ? -3.943 12.499 14.136 1.00 75.81 85 ARG A C 1
ATOM 716 O O . ARG A 1 85 ? -2.718 12.521 14.116 1.00 75.81 85 ARG A O 1
ATOM 723 N N . LEU A 1 86 ? -4.660 13.043 15.124 1.00 74.81 86 LEU A N 1
ATOM 724 C CA . LEU A 1 86 ? -4.051 13.697 16.287 1.00 74.81 86 LEU A CA 1
ATOM 725 C C . LEU A 1 86 ? -3.454 12.677 17.262 1.00 74.81 86 LEU A C 1
ATOM 727 O O . LEU A 1 86 ? -2.445 12.963 17.897 1.00 74.81 86 LEU A O 1
ATOM 731 N N . THR A 1 87 ? -4.065 11.495 17.379 1.00 78.00 87 THR A N 1
ATOM 732 C CA . THR A 1 87 ? -3.598 10.423 18.275 1.00 78.00 87 THR A CA 1
ATOM 733 C C . THR A 1 87 ? -2.833 9.329 17.543 1.00 78.00 87 THR A C 1
ATOM 735 O O . THR A 1 87 ? -2.033 8.623 18.150 1.00 78.00 87 THR A O 1
ATOM 738 N N . THR A 1 88 ? -3.089 9.158 16.248 1.00 80.75 88 THR A N 1
ATOM 739 C CA . THR A 1 88 ? -2.482 8.112 15.427 1.00 80.75 88 THR A CA 1
ATOM 740 C C . THR A 1 88 ? -2.061 8.724 14.093 1.00 80.75 88 THR A C 1
ATOM 742 O O . THR A 1 88 ? -2.912 8.930 13.223 1.00 80.75 88 THR A O 1
ATOM 745 N N . PRO A 1 89 ? -0.771 9.063 13.919 1.00 84.31 89 PRO A N 1
ATOM 746 C CA . PRO A 1 89 ? -0.294 9.651 12.676 1.00 84.31 89 PRO A CA 1
ATOM 747 C C . PRO A 1 89 ? -0.454 8.657 11.527 1.00 84.31 89 PRO A C 1
ATOM 749 O O . PRO A 1 89 ? -0.346 7.445 11.729 1.00 84.31 89 PRO A O 1
ATOM 752 N N . ASN A 1 90 ? -0.688 9.176 10.319 1.00 88.50 90 ASN A N 1
ATOM 753 C CA . ASN A 1 90 ? -0.728 8.355 9.111 1.00 88.50 90 ASN A CA 1
ATOM 754 C C . ASN A 1 90 ? 0.557 7.538 8.983 1.00 88.50 90 ASN A C 1
ATOM 756 O O . ASN A 1 90 ? 1.653 7.995 9.315 1.00 88.50 90 ASN A O 1
ATOM 760 N N . THR A 1 91 ? 0.410 6.321 8.485 1.00 86.75 91 THR A N 1
ATOM 761 C CA . THR A 1 91 ? 1.530 5.399 8.348 1.00 86.75 91 THR A CA 1
ATOM 762 C C . THR A 1 91 ? 1.963 5.349 6.896 1.00 86.75 91 THR A C 1
ATOM 764 O O . THR A 1 91 ? 1.182 4.919 6.055 1.00 86.75 91 THR A O 1
ATOM 767 N N . LEU A 1 92 ? 3.194 5.771 6.613 1.00 87.19 92 LEU A N 1
ATOM 768 C CA . LEU A 1 92 ? 3.769 5.771 5.270 1.00 87.19 92 LEU A CA 1
ATOM 769 C C . LEU A 1 92 ? 4.791 4.636 5.113 1.00 87.19 92 LEU A C 1
ATOM 771 O O . LEU A 1 92 ? 5.705 4.493 5.931 1.00 87.19 92 LEU A O 1
ATOM 775 N N . ILE A 1 93 ? 4.636 3.859 4.044 1.00 86.38 93 ILE A N 1
ATOM 776 C CA . ILE A 1 93 ? 5.548 2.802 3.607 1.00 86.38 93 ILE A CA 1
ATOM 777 C C . ILE A 1 93 ? 6.021 3.116 2.192 1.00 86.38 93 ILE A C 1
ATOM 779 O O . ILE A 1 93 ? 5.211 3.480 1.342 1.00 86.38 93 ILE A O 1
ATOM 783 N N . GLY A 1 94 ? 7.318 2.958 1.933 1.00 85.94 94 GLY A N 1
ATOM 784 C CA . GLY A 1 94 ? 7.907 3.290 0.633 1.00 85.94 94 GLY A CA 1
ATOM 785 C C . GLY A 1 94 ? 7.816 4.787 0.311 1.00 85.94 94 GLY A C 1
ATOM 786 O O . GLY A 1 94 ? 7.906 5.626 1.210 1.00 85.94 94 GLY A O 1
ATOM 787 N N . TYR A 1 95 ? 7.646 5.129 -0.968 1.00 81.94 95 TYR A N 1
ATOM 788 C CA . TYR A 1 95 ? 7.601 6.515 -1.440 1.00 81.94 95 TYR A CA 1
ATOM 789 C C . TYR A 1 95 ? 6.360 6.821 -2.285 1.00 81.94 95 TYR A C 1
ATOM 791 O O . TYR A 1 95 ? 5.843 5.989 -3.036 1.00 81.94 95 TYR A O 1
ATOM 799 N N . GLN A 1 96 ? 5.884 8.061 -2.161 1.00 84.50 96 GLN A N 1
ATOM 800 C CA . GLN A 1 96 ? 4.710 8.545 -2.879 1.00 84.50 96 GLN A CA 1
ATOM 801 C C . GLN A 1 96 ? 5.084 9.163 -4.215 1.00 84.50 96 GLN A C 1
ATOM 803 O O . GLN A 1 96 ? 5.921 10.058 -4.249 1.00 84.50 96 GLN A O 1
ATOM 808 N N . VAL A 1 97 ? 4.400 8.760 -5.283 1.00 81.25 97 VAL A N 1
ATOM 809 C CA . VAL A 1 97 ? 4.532 9.375 -6.610 1.00 81.25 97 VAL A CA 1
ATOM 810 C C . VAL A 1 97 ? 3.322 10.286 -6.846 1.00 81.25 97 VAL A C 1
ATOM 812 O O . VAL A 1 97 ? 2.201 9.786 -6.980 1.00 81.25 97 VAL A O 1
ATOM 815 N N . PRO A 1 98 ? 3.487 11.622 -6.855 1.00 77.50 98 PRO A N 1
ATOM 816 C CA . PRO A 1 98 ? 2.370 12.539 -7.045 1.00 77.50 98 PRO A CA 1
ATOM 817 C C . PRO A 1 98 ? 1.652 12.306 -8.373 1.00 77.50 98 PRO A C 1
ATOM 819 O O . PRO A 1 98 ? 2.277 12.075 -9.403 1.00 77.50 98 PRO A O 1
ATOM 822 N N . GLY A 1 99 ? 0.320 12.366 -8.346 1.00 83.38 99 GLY A N 1
ATOM 823 C CA . GLY A 1 99 ? -0.513 12.149 -9.533 1.00 83.38 99 GLY A CA 1
ATOM 824 C C . GLY A 1 99 ? -0.641 10.688 -9.976 1.00 83.38 99 GLY A C 1
ATOM 825 O O . GLY A 1 99 ? -1.414 10.416 -10.888 1.00 83.38 99 GLY A O 1
ATOM 826 N N . ARG A 1 100 ? 0.053 9.744 -9.325 1.00 87.81 100 ARG A N 1
ATOM 827 C CA . ARG A 1 100 ? -0.039 8.303 -9.607 1.00 87.81 100 ARG A CA 1
ATOM 828 C C . ARG A 1 100 ? -0.450 7.527 -8.359 1.00 87.81 100 ARG A C 1
ATOM 830 O O . ARG A 1 100 ? 0.262 6.649 -7.877 1.00 87.81 100 ARG A O 1
ATOM 837 N N . GLN A 1 101 ? -1.588 7.923 -7.798 1.00 93.12 101 GLN A N 1
ATOM 838 C CA . GLN A 1 101 ? -2.103 7.380 -6.548 1.00 93.12 101 GLN A CA 1
ATOM 839 C C . GLN A 1 101 ? -3.523 6.866 -6.721 1.00 93.12 101 GLN A C 1
ATOM 841 O O . GLN A 1 101 ? -4.357 7.526 -7.339 1.00 93.12 101 GLN A O 1
ATOM 846 N N . GLU A 1 102 ? -3.810 5.733 -6.098 1.00 94.88 102 GLU A N 1
ATOM 847 C CA . GLU A 1 102 ? -5.157 5.198 -5.966 1.00 94.88 102 GLU A CA 1
ATOM 848 C C . GLU A 1 102 ? -5.578 5.228 -4.500 1.00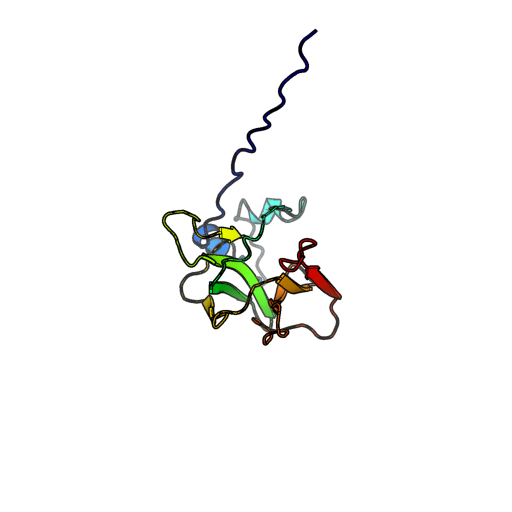 94.88 102 GLU A C 1
ATOM 850 O O . GLU A 1 102 ? -4.800 4.896 -3.607 1.00 94.88 102 GLU A O 1
ATOM 855 N N . THR A 1 103 ? -6.804 5.679 -4.237 1.00 95.19 103 THR A N 1
ATOM 856 C CA . THR A 1 103 ? -7.347 5.766 -2.878 1.00 95.19 103 THR A CA 1
ATOM 857 C C . THR A 1 103 ? -8.445 4.735 -2.693 1.00 95.19 103 THR A C 1
ATOM 859 O O . THR A 1 103 ? -9.450 4.757 -3.399 1.00 95.19 103 THR A O 1
ATOM 862 N N . VAL A 1 104 ? -8.295 3.900 -1.672 1.00 95.38 104 VAL A N 1
ATOM 863 C CA . VAL A 1 104 ? -9.287 2.913 -1.261 1.00 95.38 104 VAL A CA 1
ATOM 864 C C . VAL A 1 104 ? -9.876 3.309 0.082 1.00 95.38 104 VAL A C 1
ATOM 866 O O . VAL A 1 104 ? -9.176 3.447 1.085 1.00 95.38 104 VAL A O 1
ATOM 869 N N . ASP A 1 105 ? -11.192 3.497 0.095 1.00 94.56 105 ASP A N 1
ATOM 870 C CA . ASP A 1 105 ? -11.961 3.725 1.314 1.00 94.56 105 ASP A CA 1
ATOM 871 C C . ASP A 1 105 ? -12.349 2.380 1.935 1.00 94.56 105 ASP A C 1
ATOM 873 O O . ASP A 1 105 ? -12.955 1.533 1.272 1.00 94.56 105 ASP A O 1
ATOM 877 N N . LEU A 1 106 ? -12.014 2.186 3.211 1.00 92.19 106 LEU A N 1
ATOM 878 C CA . LEU A 1 106 ? -12.328 0.955 3.932 1.00 92.19 106 LEU A CA 1
ATOM 879 C C . LEU A 1 106 ? -13.790 0.900 4.385 1.00 92.19 106 LEU A C 1
ATOM 881 O O . LEU A 1 106 ? -14.236 -0.142 4.853 1.00 92.19 106 LEU A O 1
ATOM 885 N N . LYS A 1 107 ? -14.565 1.981 4.231 1.00 91.19 107 LYS A N 1
ATOM 886 C CA . LYS A 1 107 ? -16.012 2.047 4.499 1.00 91.19 107 LYS A CA 1
ATOM 887 C C . LYS A 1 107 ? -16.388 1.496 5.881 1.00 91.19 107 LYS A C 1
ATOM 889 O O . LYS A 1 107 ? -17.362 0.757 6.025 1.00 91.19 107 LYS A O 1
ATOM 894 N N . GLY A 1 108 ? -15.585 1.830 6.893 1.00 87.44 108 GLY A N 1
ATOM 895 C CA . GLY A 1 108 ? -15.776 1.384 8.279 1.00 87.44 108 GLY A CA 1
ATOM 896 C C . GLY A 1 108 ? -15.436 -0.088 8.540 1.00 87.44 108 GLY A C 1
ATOM 897 O O . GLY A 1 108 ? -15.902 -0.645 9.530 1.00 87.44 108 GLY A O 1
ATOM 898 N N . ARG A 1 109 ? -14.678 -0.734 7.650 1.00 90.50 109 ARG A N 1
ATOM 899 C CA . ARG A 1 109 ? -14.139 -2.089 7.834 1.00 90.50 109 ARG A CA 1
ATOM 900 C C . ARG A 1 109 ? -12.756 -2.016 8.464 1.00 90.50 109 ARG A C 1
ATOM 902 O O . ARG A 1 109 ? -12.009 -1.073 8.207 1.00 90.50 109 ARG A O 1
ATOM 909 N N . TYR A 1 110 ? -12.410 -3.030 9.243 1.00 88.69 110 TYR A N 1
ATOM 910 C CA . TYR A 1 110 ? -11.109 -3.127 9.887 1.00 88.69 110 TYR A CA 1
ATOM 911 C C . TYR A 1 110 ? -10.118 -3.789 8.938 1.00 88.69 110 TYR A C 1
ATOM 913 O O . TYR A 1 110 ? -10.316 -4.927 8.515 1.00 88.69 110 TYR A O 1
ATOM 921 N N . LEU A 1 111 ? -9.037 -3.082 8.611 1.00 89.56 111 LEU A N 1
ATOM 922 C CA . LEU A 1 111 ? -7.946 -3.649 7.827 1.00 89.56 111 LEU A CA 1
ATOM 923 C C . LEU A 1 111 ? -7.239 -4.734 8.648 1.00 89.56 111 LEU A C 1
ATOM 925 O O . LEU A 1 111 ? -6.715 -4.461 9.727 1.00 89.56 111 LEU A O 1
ATOM 929 N N . GLN A 1 112 ? -7.212 -5.956 8.123 1.00 89.38 112 GLN A N 1
ATOM 930 C CA . GLN A 1 112 ? -6.489 -7.080 8.713 1.00 89.38 112 GLN A CA 1
ATOM 931 C C . GLN A 1 112 ? -5.135 -7.297 8.049 1.00 89.38 112 GLN A C 1
ATOM 933 O O . GLN A 1 112 ? -4.232 -7.826 8.688 1.00 89.38 112 GLN A O 1
ATOM 938 N N . GLY A 1 113 ? -4.969 -6.896 6.792 1.00 89.81 113 GLY A N 1
ATOM 939 C CA . GLY A 1 113 ? -3.716 -7.091 6.083 1.00 89.81 113 GLY A CA 1
ATOM 940 C C . GLY A 1 113 ? -3.861 -6.956 4.579 1.00 89.81 113 GLY A C 1
ATOM 941 O O . GLY A 1 113 ? -4.758 -6.268 4.092 1.00 89.81 113 GLY A O 1
ATOM 942 N N . PHE A 1 114 ? -2.973 -7.626 3.850 1.00 91.88 114 PHE A N 1
ATOM 943 C CA . PHE A 1 114 ? -2.909 -7.571 2.393 1.00 91.88 114 PHE A CA 1
ATOM 944 C C . PHE A 1 114 ? -2.596 -8.939 1.799 1.00 91.88 114 PHE A C 1
ATOM 946 O O . PHE A 1 114 ? -1.780 -9.677 2.346 1.00 91.88 114 PHE A O 1
ATOM 953 N N . ILE A 1 115 ? -3.173 -9.242 0.641 1.00 92.06 115 ILE A N 1
ATOM 954 C CA . ILE A 1 115 ? -2.595 -10.212 -0.289 1.00 92.06 115 ILE A CA 1
ATOM 955 C C . ILE A 1 115 ? -1.750 -9.412 -1.274 1.00 92.06 115 ILE A C 1
ATOM 957 O O . ILE A 1 115 ? -2.197 -8.410 -1.825 1.00 92.06 115 ILE A O 1
ATOM 961 N N . VAL A 1 116 ? -0.510 -9.830 -1.459 1.00 92.19 116 VAL A N 1
ATOM 962 C CA . VAL A 1 116 ? 0.495 -9.142 -2.263 1.00 92.19 116 VAL A CA 1
ATOM 963 C C . VAL A 1 116 ? 0.808 -10.012 -3.472 1.00 92.19 116 VAL A C 1
ATOM 965 O O . VAL A 1 116 ? 1.130 -11.184 -3.299 1.00 92.19 116 VAL A O 1
ATOM 968 N N . ASN A 1 117 ? 0.702 -9.454 -4.677 1.00 92.75 117 ASN A N 1
ATOM 969 C CA . ASN A 1 117 ? 1.208 -10.058 -5.906 1.00 92.75 117 ASN A CA 1
ATOM 970 C C . ASN A 1 117 ? 2.555 -9.404 -6.218 1.00 92.75 117 ASN A C 1
ATOM 972 O O . ASN A 1 117 ? 2.628 -8.196 -6.463 1.00 92.75 117 ASN A O 1
ATOM 976 N N . ALA A 1 118 ? 3.613 -10.198 -6.107 1.00 87.31 118 ALA A N 1
ATOM 977 C CA . ALA A 1 118 ? 4.977 -9.745 -6.299 1.00 87.31 118 ALA A CA 1
ATOM 978 C C . ALA A 1 118 ? 5.738 -10.713 -7.194 1.00 87.31 118 ALA A C 1
ATOM 980 O O . ALA A 1 118 ? 5.586 -11.937 -7.078 1.00 87.31 118 ALA A O 1
ATOM 981 N N . GLY A 1 119 ? 6.659 -10.155 -7.960 1.00 82.81 119 GLY A N 1
ATOM 982 C CA . GLY A 1 119 ? 7.642 -10.934 -8.674 1.00 82.81 119 GLY A CA 1
ATOM 983 C C . GLY A 1 119 ? 8.739 -10.057 -9.228 1.00 82.81 119 GLY A C 1
ATOM 984 O O . GLY A 1 119 ? 9.475 -9.484 -8.420 1.00 82.81 119 GLY A O 1
ATOM 985 N N . TYR A 1 120 ? 8.977 -10.054 -10.537 1.00 80.62 120 TYR A N 1
ATOM 986 C CA . TYR A 1 120 ? 10.258 -9.558 -11.032 1.00 80.62 120 TYR A CA 1
ATOM 987 C C . TYR A 1 120 ? 10.444 -8.069 -10.716 1.00 80.62 120 TYR A C 1
ATOM 989 O O . TYR A 1 120 ? 9.773 -7.201 -11.261 1.00 80.62 120 TYR A O 1
ATOM 997 N N . ARG A 1 121 ? 11.423 -7.785 -9.844 1.00 79.38 121 ARG A N 1
ATOM 998 C CA . ARG A 1 121 ? 11.838 -6.441 -9.401 1.00 79.38 121 ARG A CA 1
ATOM 999 C C . ARG A 1 121 ? 10.836 -5.675 -8.536 1.00 79.38 121 ARG A C 1
ATOM 1001 O O . ARG A 1 121 ? 11.107 -4.518 -8.218 1.00 79.38 121 ARG A O 1
ATOM 1008 N N . GLY A 1 122 ? 9.729 -6.274 -8.095 1.00 86.00 122 GLY A N 1
ATOM 1009 C CA . GLY A 1 122 ? 8.869 -5.576 -7.145 1.00 86.00 122 GLY A CA 1
ATOM 1010 C C . GLY A 1 122 ? 7.488 -6.162 -6.906 1.00 86.00 122 GLY A C 1
ATOM 1011 O O . GLY A 1 122 ? 7.199 -7.329 -7.160 1.00 86.00 122 GLY A O 1
ATOM 1012 N N . ILE A 1 123 ? 6.640 -5.306 -6.339 1.00 90.81 123 ILE A N 1
ATOM 1013 C CA . ILE A 1 123 ? 5.241 -5.600 -6.049 1.00 90.81 123 ILE A CA 1
ATOM 1014 C C . ILE A 1 123 ? 4.396 -4.980 -7.159 1.00 90.81 123 ILE A C 1
ATOM 1016 O O . ILE A 1 123 ? 4.495 -3.777 -7.393 1.00 90.81 123 ILE A O 1
ATOM 1020 N N . HIS A 1 124 ? 3.541 -5.777 -7.793 1.00 93.06 124 HIS A N 1
ATOM 1021 C CA . HIS A 1 124 ? 2.749 -5.353 -8.951 1.00 93.06 124 HIS A CA 1
ATOM 1022 C C . HIS A 1 124 ? 1.300 -5.027 -8.604 1.00 93.06 124 HIS A C 1
ATOM 1024 O O . HIS A 1 124 ? 0.698 -4.098 -9.155 1.00 93.06 124 HIS A O 1
ATOM 1030 N N . ALA A 1 125 ? 0.748 -5.757 -7.633 1.00 94.25 125 ALA A N 1
ATOM 1031 C CA . ALA A 1 125 ? -0.567 -5.470 -7.092 1.00 94.25 125 ALA A CA 1
ATOM 1032 C C . ALA A 1 125 ? -0.671 -5.807 -5.600 1.00 94.25 125 ALA A C 1
ATOM 1034 O O . ALA A 1 125 ? -0.002 -6.708 -5.089 1.00 94.25 125 ALA A O 1
ATOM 1035 N N . ILE A 1 126 ? -1.567 -5.111 -4.901 1.00 95.38 126 ILE A N 1
ATOM 1036 C CA . ILE A 1 126 ? -1.998 -5.475 -3.548 1.00 95.38 126 ILE A CA 1
ATOM 1037 C C . ILE A 1 126 ? -3.513 -5.557 -3.467 1.00 95.38 126 ILE A C 1
ATOM 1039 O O . ILE A 1 126 ? -4.235 -4.808 -4.117 1.00 95.38 126 ILE A O 1
ATOM 1043 N N . ARG A 1 127 ? -3.997 -6.450 -2.616 1.00 95.19 127 ARG A N 1
ATOM 1044 C CA . ARG A 1 127 ? -5.408 -6.632 -2.306 1.00 95.19 127 ARG A CA 1
ATOM 1045 C C . ARG A 1 127 ? -5.600 -6.456 -0.804 1.00 95.19 127 ARG A C 1
ATOM 1047 O O . ARG A 1 127 ? -5.147 -7.313 -0.044 1.00 95.19 127 ARG A O 1
ATOM 1054 N N . PRO A 1 128 ? -6.228 -5.364 -0.340 1.00 93.56 128 PRO A N 1
ATOM 1055 C CA . PRO A 1 128 ? -6.524 -5.206 1.077 1.00 93.56 128 PRO A CA 1
ATOM 1056 C C . PRO A 1 128 ? -7.471 -6.306 1.568 1.00 93.56 128 PRO A C 1
ATOM 1058 O O . PRO A 1 128 ? -8.484 -6.598 0.930 1.00 93.56 128 PRO A O 1
ATOM 1061 N N . VAL A 1 129 ? -7.159 -6.879 2.726 1.00 92.38 129 VAL A N 1
ATOM 1062 C CA . VAL A 1 129 ? -7.986 -7.875 3.413 1.00 92.38 129 VAL A CA 1
ATOM 1063 C C . VAL A 1 129 ? -8.583 -7.226 4.646 1.00 92.38 129 VAL A C 1
ATOM 1065 O O . VAL A 1 129 ? -7.857 -6.694 5.488 1.00 92.38 129 VAL A O 1
ATOM 1068 N N . THR A 1 130 ? -9.907 -7.247 4.748 1.00 91.75 130 THR A N 1
ATOM 1069 C CA . THR A 1 130 ? -10.636 -6.682 5.885 1.00 91.75 130 THR A CA 1
ATOM 1070 C C . THR A 1 130 ? -11.276 -7.774 6.729 1.00 91.75 130 THR A C 1
ATOM 1072 O O . THR A 1 130 ? -11.332 -8.931 6.326 1.00 91.75 130 THR A O 1
ATOM 1075 N N . ASP A 1 131 ? -11.814 -7.394 7.882 1.00 90.12 131 ASP A N 1
ATOM 1076 C CA . ASP A 1 131 ? -12.613 -8.262 8.748 1.00 90.12 131 ASP A CA 1
ATOM 1077 C C . ASP A 1 131 ? -13.865 -8.853 8.083 1.00 90.12 131 ASP A C 1
ATOM 1079 O O . ASP A 1 131 ? -14.410 -9.834 8.584 1.00 90.12 131 ASP A O 1
ATOM 1083 N N . LYS A 1 132 ? -14.332 -8.267 6.974 1.00 90.81 132 LYS A N 1
ATOM 1084 C CA . LYS A 1 132 ? -15.554 -8.702 6.280 1.00 90.81 132 LYS A CA 1
ATOM 1085 C C . LYS A 1 132 ? -15.283 -9.398 4.957 1.00 90.81 132 LYS A C 1
ATOM 1087 O O . LYS A 1 132 ? -15.978 -10.349 4.620 1.00 90.81 132 LYS A O 1
ATOM 1092 N N . GLU A 1 133 ? -14.330 -8.884 4.190 1.00 93.25 133 GLU A N 1
ATOM 1093 C CA . GLU A 1 133 ? -14.029 -9.371 2.845 1.00 93.25 133 GLU A CA 1
ATOM 1094 C C . GLU A 1 133 ? -12.651 -8.910 2.356 1.00 93.25 133 GLU A C 1
ATOM 1096 O O . GLU A 1 133 ? -12.044 -7.976 2.894 1.00 93.25 133 GLU A O 1
ATOM 1101 N N . GLU A 1 134 ? -12.189 -9.536 1.280 1.00 94.19 134 GLU A N 1
ATOM 1102 C CA . GLU A 1 134 ? -11.073 -9.051 0.476 1.00 94.19 134 GLU A CA 1
ATOM 1103 C C . GLU A 1 134 ? -11.573 -8.002 -0.525 1.00 94.19 134 GLU A C 1
ATOM 1105 O O . GLU A 1 134 ? -12.552 -8.227 -1.240 1.00 94.19 134 GLU A O 1
ATOM 1110 N N . LEU A 1 135 ? -10.894 -6.858 -0.608 1.00 94.75 135 LEU A N 1
ATOM 1111 C CA . LEU A 1 135 ? -11.251 -5.789 -1.547 1.00 94.75 135 LEU A CA 1
ATOM 1112 C C . LEU A 1 135 ? -10.775 -6.119 -2.969 1.00 94.75 135 LEU A C 1
ATOM 1114 O O . LEU A 1 135 ? -10.274 -7.206 -3.215 1.00 94.75 135 LEU A O 1
ATOM 1118 N N . HIS A 1 136 ? -10.948 -5.227 -3.942 1.00 94.75 136 HIS A N 1
ATOM 1119 C CA . HIS A 1 136 ? -10.376 -5.439 -5.277 1.00 94.75 136 HIS A CA 1
ATOM 1120 C C . HIS A 1 136 ? -8.848 -5.279 -5.258 1.00 94.75 136 HIS A C 1
ATOM 1122 O O . HIS A 1 136 ? -8.280 -4.701 -4.328 1.00 94.75 136 HIS A O 1
ATOM 1128 N N . TRP A 1 137 ? -8.191 -5.813 -6.287 1.00 94.75 137 TRP A N 1
ATOM 1129 C CA . TRP A 1 137 ? -6.772 -5.577 -6.529 1.00 94.75 137 TRP A CA 1
ATOM 1130 C C . TRP A 1 137 ? -6.522 -4.114 -6.883 1.00 94.75 137 TRP A C 1
ATOM 1132 O O . TRP A 1 137 ? -7.238 -3.548 -7.704 1.00 94.75 137 TRP A O 1
ATOM 1142 N N . ILE A 1 138 ? -5.484 -3.548 -6.281 1.00 95.06 138 ILE A N 1
ATOM 1143 C CA . ILE A 1 138 ? -4.925 -2.236 -6.588 1.00 95.06 138 ILE A CA 1
ATOM 1144 C C . ILE A 1 138 ? -3.612 -2.480 -7.323 1.00 95.06 138 ILE A C 1
ATOM 1146 O O . ILE A 1 138 ? -2.756 -3.209 -6.813 1.00 95.06 138 ILE A O 1
ATOM 1150 N N . GLY A 1 139 ? -3.457 -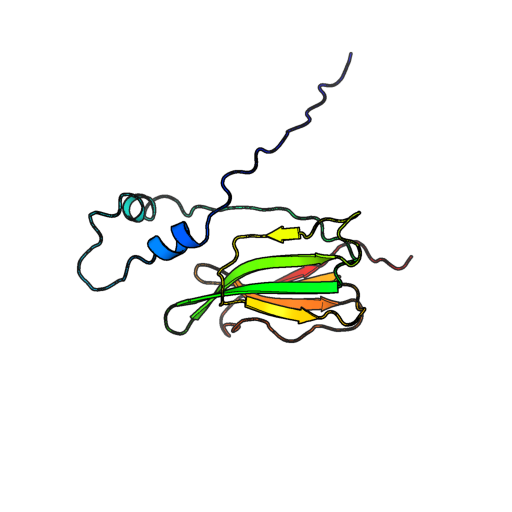1.888 -8.504 1.00 92.69 139 GLY A N 1
ATOM 1151 C CA . GLY A 1 139 ? -2.411 -2.251 -9.462 1.00 92.69 139 GLY A CA 1
ATOM 1152 C C . GLY A 1 139 ? -2.853 -3.364 -10.419 1.00 92.69 139 GLY A C 1
ATOM 1153 O O . GLY A 1 139 ? -4.040 -3.679 -10.526 1.00 92.69 139 GLY A O 1
ATOM 1154 N N . ARG A 1 140 ? -1.898 -3.955 -11.143 1.00 92.94 140 ARG A N 1
ATOM 1155 C CA . ARG A 1 140 ? -2.167 -4.999 -12.143 1.00 92.94 140 ARG A CA 1
ATOM 1156 C C . ARG A 1 140 ? -1.441 -6.282 -11.733 1.00 92.94 140 ARG A C 1
ATOM 1158 O O . ARG A 1 140 ? -0.220 -6.311 -11.829 1.00 92.94 140 ARG A O 1
ATOM 1165 N N . PRO A 1 141 ? -2.153 -7.317 -11.250 1.00 90.38 141 PRO A N 1
ATOM 1166 C CA . PRO A 1 141 ? -1.503 -8.557 -10.857 1.00 90.38 141 PRO A CA 1
ATOM 1167 C C . PRO A 1 141 ? -0.955 -9.284 -12.086 1.00 90.38 141 PRO A C 1
ATOM 1169 O O . PRO A 1 141 ? -1.629 -9.350 -13.115 1.00 90.38 141 PRO A O 1
ATOM 1172 N N . GLN A 1 142 ? 0.231 -9.868 -11.956 1.00 87.12 142 GLN A N 1
ATOM 1173 C CA . GLN A 1 142 ? 0.803 -10.747 -12.968 1.00 87.12 142 GLN A CA 1
ATOM 1174 C C . GLN A 1 142 ? 0.392 -12.203 -12.709 1.00 87.12 142 GLN A C 1
ATOM 1176 O O . GLN A 1 142 ? 0.485 -12.698 -11.582 1.00 87.12 142 GLN A O 1
ATOM 1181 N N . GLU A 1 143 ? -0.068 -12.898 -13.754 1.00 76.12 143 GLU A N 1
ATOM 1182 C CA . GLU A 1 143 ? -0.639 -14.254 -13.656 1.00 76.12 143 GLU A CA 1
ATOM 1183 C C . GLU A 1 143 ? 0.391 -15.335 -13.286 1.00 76.12 143 GLU A C 1
ATOM 1185 O O . GLU A 1 143 ? 0.034 -16.354 -12.696 1.00 76.12 143 GLU A O 1
ATOM 1190 N N . ALA A 1 144 ? 1.669 -15.122 -13.609 1.00 66.69 144 ALA A N 1
ATOM 1191 C CA . ALA A 1 144 ? 2.743 -16.094 -13.388 1.00 66.69 144 ALA A CA 1
ATOM 1192 C C . ALA A 1 144 ? 3.429 -15.968 -12.012 1.00 66.69 144 ALA A C 1
ATOM 1194 O O . ALA A 1 144 ? 4.384 -16.695 -11.726 1.00 66.69 144 ALA A O 1
ATOM 1195 N N . GLU A 1 145 ? 2.976 -15.043 -11.165 1.00 74.56 145 GLU A N 1
ATOM 1196 C CA . GLU A 1 145 ? 3.729 -14.600 -9.992 1.00 74.56 145 GLU A CA 1
ATOM 1197 C C . GLU A 1 145 ? 3.152 -15.060 -8.648 1.00 74.56 145 GLU A C 1
ATOM 1199 O O . GLU A 1 145 ? 2.065 -15.633 -8.543 1.00 74.56 145 GLU A O 1
ATOM 1204 N N . ARG A 1 146 ? 3.934 -14.861 -7.579 1.00 73.44 146 ARG A N 1
ATOM 1205 C CA . ARG A 1 146 ? 3.621 -15.390 -6.248 1.00 73.44 146 ARG A CA 1
ATOM 1206 C C . ARG A 1 146 ? 2.663 -14.463 -5.510 1.00 73.44 146 ARG A C 1
ATOM 1208 O O . ARG A 1 146 ? 2.886 -13.259 -5.406 1.00 73.44 146 ARG A O 1
ATOM 1215 N N . TYR A 1 147 ? 1.644 -15.065 -4.903 1.00 82.69 147 TYR A N 1
ATOM 1216 C CA . TYR A 1 147 ? 0.776 -14.396 -3.943 1.00 82.69 147 TYR A CA 1
ATOM 1217 C C . TYR A 1 147 ? 1.276 -14.643 -2.521 1.00 82.69 147 TYR A C 1
ATOM 1219 O O . TYR A 1 147 ? 1.433 -15.789 -2.098 1.00 82.69 147 TYR A O 1
ATOM 1227 N N . VAL A 1 148 ? 1.501 -13.571 -1.766 1.00 81.94 148 VAL A N 1
ATOM 1228 C CA . VAL A 1 148 ? 1.902 -13.629 -0.355 1.00 81.94 148 VAL A CA 1
ATOM 1229 C C . VAL A 1 148 ? 0.831 -12.960 0.493 1.00 81.94 148 VAL A C 1
ATOM 1231 O O . VAL A 1 148 ? 0.459 -11.818 0.244 1.00 81.94 148 VAL A O 1
ATOM 1234 N N . SER A 1 149 ? 0.332 -13.661 1.510 1.00 80.31 149 SER A N 1
ATOM 1235 C CA . SER A 1 149 ? -0.633 -13.098 2.461 1.00 80.31 149 SER A CA 1
ATOM 1236 C C . SER A 1 149 ? 0.093 -12.511 3.669 1.00 80.31 149 SER A C 1
ATOM 1238 O O . SER A 1 149 ? 0.746 -13.228 4.423 1.00 80.31 149 SER A O 1
ATOM 1240 N N . LEU A 1 150 ? -0.037 -11.201 3.857 1.00 79.94 150 LEU A N 1
ATOM 1241 C CA . LEU A 1 150 ? 0.490 -10.433 4.980 1.00 79.94 150 LEU A CA 1
ATOM 1242 C C . LEU A 1 150 ? -0.668 -10.047 5.899 1.00 79.94 150 LEU A C 1
ATOM 1244 O O . LEU A 1 150 ? -1.204 -8.943 5.808 1.00 79.94 150 LEU A O 1
ATOM 1248 N N . LEU A 1 151 ? -1.087 -10.981 6.750 1.00 76.94 151 LEU A N 1
ATOM 1249 C CA . LEU A 1 151 ? -2.224 -10.806 7.655 1.00 76.94 151 LEU A CA 1
ATOM 1250 C C . LEU A 1 151 ? -1.758 -10.510 9.083 1.00 76.94 151 LEU A C 1
ATOM 1252 O O . LEU A 1 151 ? -0.761 -11.054 9.560 1.00 76.94 151 LEU A O 1
ATOM 1256 N N . SER A 1 152 ? -2.506 -9.658 9.779 1.00 69.81 152 SER A N 1
ATOM 1257 C CA . SER A 1 152 ? -2.349 -9.404 11.206 1.00 69.81 152 SER A CA 1
ATOM 1258 C C . SER A 1 152 ? -2.592 -10.688 11.993 1.00 69.81 152 SER A C 1
ATOM 1260 O O . SER A 1 152 ? -3.593 -11.377 11.803 1.00 69.81 152 SER A O 1
ATOM 1262 N N . THR A 1 153 ? -1.706 -10.979 12.941 1.00 62.69 153 THR A N 1
ATOM 1263 C CA . THR A 1 153 ? -1.883 -12.077 13.901 1.00 62.69 153 THR A CA 1
ATOM 1264 C C . THR A 1 153 ? -2.816 -11.705 15.056 1.00 62.69 153 THR A C 1
ATOM 1266 O O . THR A 1 153 ? -3.172 -12.564 15.862 1.00 62.69 153 THR A O 1
ATOM 1269 N N . HIS A 1 154 ? -3.209 -10.431 15.171 1.00 54.19 154 HIS A N 1
ATOM 1270 C CA . HIS A 1 154 ? -4.137 -9.957 16.191 1.00 54.19 154 HIS A CA 1
ATOM 1271 C C . HIS A 1 154 ? -5.562 -9.887 15.636 1.00 54.19 154 HIS A C 1
ATOM 1273 O O . HIS A 1 154 ? -5.896 -8.988 14.866 1.00 54.19 154 HIS A O 1
ATOM 1279 N N . SER A 1 155 ? -6.406 -10.823 16.082 1.00 46.28 155 SER A N 1
ATOM 1280 C CA . SER A 1 155 ? -7.861 -10.711 15.962 1.00 46.28 155 SER A CA 1
ATOM 1281 C C . SER A 1 155 ? -8.359 -9.645 16.948 1.00 46.28 155 SER A C 1
ATOM 1283 O O . SER A 1 155 ? -8.087 -9.777 18.145 1.00 46.28 155 SER A O 1
ATOM 1285 N N . PRO A 1 156 ? -9.090 -8.607 16.502 1.00 50.78 156 PRO A N 1
ATOM 1286 C CA . PRO A 1 156 ? -9.701 -7.629 17.401 1.00 50.78 156 PRO A CA 1
ATOM 1287 C C . PRO A 1 156 ? -10.895 -8.200 18.186 1.00 50.78 156 PRO A C 1
ATOM 1289 O O . PRO A 1 156 ? -11.424 -7.517 19.057 1.00 50.78 156 PRO A O 1
ATOM 1292 N N . PHE A 1 157 ? -11.306 -9.442 17.911 1.00 43.22 157 PHE A N 1
ATOM 1293 C CA . PHE A 1 157 ? -12.383 -10.123 18.621 1.00 43.22 157 PHE A CA 1
ATOM 1294 C C . PHE A 1 157 ? -11.811 -11.217 19.533 1.00 43.22 157 PHE A C 1
ATOM 1296 O O . PHE A 1 157 ? -11.434 -12.299 19.071 1.00 43.22 157 PHE A O 1
ATOM 1303 N N . LYS A 1 158 ? -11.747 -10.902 20.829 1.00 40.66 158 LYS A N 1
ATOM 1304 C CA . LYS A 1 158 ? -11.817 -11.838 21.955 1.00 40.66 158 LYS A CA 1
ATOM 1305 C C . LYS A 1 158 ? -12.901 -11.352 22.902 1.00 40.66 158 LYS A C 1
ATOM 1307 O O . LYS A 1 158 ? -12.974 -10.118 23.090 1.00 40.66 158 LYS A O 1
#

InterPro domains:
  IPR056021 Domain of unknown function DUF7600 [PF24539] (16-147)